Protein AF-A0A225E731-F1 (afdb_monomer)

Structure (mmCIF, N/CA/C/O backbone):
data_AF-A0A225E731-F1
#
_entry.id   AF-A0A225E731-F1
#
loop_
_atom_site.group_PDB
_atom_site.id
_atom_site.type_symbol
_atom_site.label_atom_id
_atom_site.label_alt_id
_atom_site.label_comp_id
_atom_site.label_asym_id
_atom_site.label_entity_id
_atom_site.label_seq_id
_atom_site.pdbx_PDB_ins_code
_atom_site.Cartn_x
_atom_site.Cartn_y
_atom_site.Cartn_z
_atom_site.occupancy
_atom_site.B_iso_or_equiv
_atom_site.auth_seq_id
_atom_site.auth_comp_id
_atom_site.auth_asym_id
_atom_site.auth_atom_id
_atom_site.pdbx_PDB_model_num
ATOM 1 N N . MET A 1 1 ? -25.292 20.529 8.341 1.00 69.88 1 MET A N 1
ATOM 2 C CA . MET A 1 1 ? -26.573 19.788 8.388 1.00 69.88 1 MET A CA 1
ATOM 3 C C . MET A 1 1 ? -26.471 18.612 7.417 1.00 69.88 1 MET A C 1
ATOM 5 O O . MET A 1 1 ? -26.175 18.859 6.255 1.00 69.88 1 MET A O 1
ATOM 9 N N . LEU A 1 2 ? -26.601 17.359 7.874 1.00 75.56 2 LEU A N 1
ATOM 10 C CA . LEU A 1 2 ? -26.458 16.168 7.017 1.00 75.56 2 LEU A CA 1
ATOM 11 C C . LEU A 1 2 ? -27.804 15.850 6.342 1.00 75.56 2 LEU A C 1
ATOM 13 O O . LEU A 1 2 ? -28.807 15.723 7.039 1.00 75.56 2 LEU A O 1
ATOM 17 N N . LYS A 1 3 ? -27.837 15.724 5.010 1.00 83.19 3 LYS A N 1
ATOM 18 C CA . LYS A 1 3 ? -29.040 15.341 4.248 1.00 83.19 3 LYS A CA 1
ATOM 19 C C . LYS A 1 3 ? -28.835 13.949 3.648 1.00 83.19 3 LYS A C 1
ATOM 21 O O . LYS A 1 3 ? -27.810 13.703 3.024 1.00 83.19 3 LYS A O 1
ATOM 26 N N . THR A 1 4 ? -29.788 13.042 3.848 1.00 82.12 4 THR A N 1
ATOM 27 C CA . THR A 1 4 ? -29.749 11.668 3.318 1.00 82.12 4 THR A CA 1
ATOM 28 C C . THR A 1 4 ? -31.124 11.267 2.794 1.00 82.12 4 THR A C 1
ATOM 30 O O . THR A 1 4 ? -32.142 11.714 3.315 1.00 82.12 4 THR A O 1
ATOM 33 N N . ASN A 1 5 ? -31.155 10.427 1.758 1.00 88.88 5 ASN A N 1
ATOM 34 C CA . ASN A 1 5 ? -32.376 9.846 1.194 1.00 88.88 5 ASN A CA 1
ATOM 35 C C . ASN A 1 5 ? -32.849 8.587 1.953 1.00 88.88 5 ASN A C 1
ATOM 37 O O . ASN A 1 5 ? -33.781 7.915 1.515 1.00 88.88 5 ASN A O 1
ATOM 41 N N . ARG A 1 6 ? -32.201 8.240 3.075 1.00 84.31 6 ARG A N 1
ATOM 42 C CA . ARG A 1 6 ? -32.544 7.096 3.933 1.00 84.31 6 ARG A CA 1
ATOM 43 C C . ARG A 1 6 ? -33.330 7.553 5.157 1.00 84.31 6 ARG A C 1
ATOM 45 O O . ARG A 1 6 ? -32.986 8.552 5.779 1.00 84.31 6 ARG A O 1
ATOM 52 N N . SER A 1 7 ? -34.364 6.797 5.522 1.00 83.00 7 SER A N 1
ATOM 53 C CA . SER A 1 7 ? -35.157 7.082 6.720 1.00 83.00 7 SER A CA 1
ATOM 54 C C . SER A 1 7 ? -34.382 6.761 8.002 1.00 83.00 7 SER A C 1
ATOM 56 O O . SER A 1 7 ? -33.510 5.890 8.019 1.00 83.00 7 SER A O 1
ATOM 58 N N . THR A 1 8 ? -34.747 7.410 9.109 1.00 78.88 8 THR A N 1
ATOM 59 C CA . THR A 1 8 ? -34.103 7.243 10.427 1.00 78.88 8 THR A CA 1
ATOM 60 C C . THR A 1 8 ? -34.142 5.800 10.949 1.00 78.88 8 THR A C 1
ATOM 62 O O . THR A 1 8 ? -33.261 5.397 11.702 1.00 78.88 8 THR A O 1
ATOM 65 N N . ARG A 1 9 ? -35.128 4.991 10.522 1.00 79.12 9 ARG A N 1
ATOM 66 C CA . ARG A 1 9 ? -35.190 3.547 10.825 1.00 79.12 9 ARG A CA 1
ATOM 67 C C . ARG A 1 9 ? -34.156 2.724 10.050 1.00 79.12 9 ARG A C 1
ATOM 69 O O . ARG A 1 9 ? -33.681 1.727 10.574 1.00 79.12 9 ARG A O 1
ATOM 76 N N . GLN A 1 10 ? -33.830 3.112 8.816 1.00 82.75 10 GLN A N 1
ATOM 77 C CA . GLN A 1 10 ? -32.848 2.406 7.982 1.00 82.75 10 GLN A CA 1
ATOM 78 C C . GLN A 1 10 ? -31.413 2.815 8.316 1.00 82.75 10 GLN A C 1
ATOM 80 O O . GLN A 1 10 ? -30.500 1.998 8.226 1.00 82.75 10 GLN A O 1
ATOM 85 N N . LEU A 1 11 ? -31.209 4.081 8.686 1.00 82.12 11 LEU A N 1
ATOM 86 C CA . LEU A 1 11 ? -29.902 4.610 9.045 1.00 82.12 11 LEU A CA 1
ATOM 87 C C . LEU A 1 11 ? -30.034 5.493 10.293 1.00 82.12 11 LEU A C 1
ATOM 89 O O . LEU A 1 11 ? -30.289 6.695 10.174 1.00 82.12 11 LEU A O 1
ATOM 93 N N . PRO A 1 12 ? -29.866 4.909 11.492 1.00 87.88 12 PRO A N 1
ATOM 94 C CA . PRO A 1 12 ? -29.837 5.671 12.731 1.00 87.88 12 PRO A CA 1
ATOM 95 C C . PRO A 1 12 ? -28.755 6.752 12.680 1.00 87.88 12 PRO A C 1
ATOM 97 O O . PRO A 1 12 ? -27.717 6.575 12.036 1.00 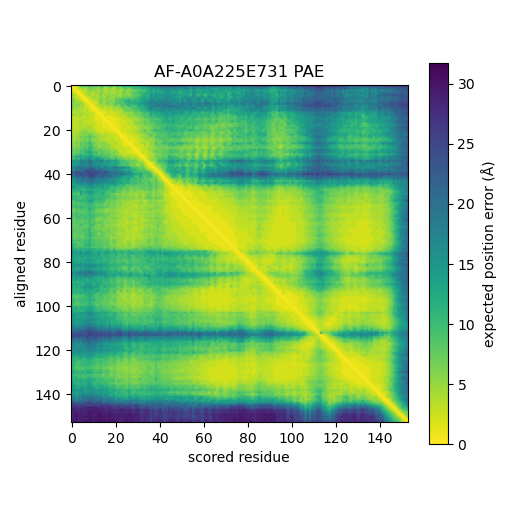87.88 12 PRO A O 1
ATOM 100 N N . LEU A 1 13 ? -28.957 7.852 13.408 1.00 85.56 13 LEU A N 1
ATOM 101 C CA . LEU A 1 13 ? -28.072 9.022 13.360 1.00 85.56 13 LEU A CA 1
ATOM 102 C C . LEU A 1 13 ? -26.589 8.671 13.583 1.00 85.56 13 LEU A C 1
ATOM 104 O O . LEU A 1 13 ? -25.728 9.151 12.849 1.00 85.56 13 LEU A O 1
ATOM 108 N N . GLY A 1 14 ? -26.287 7.788 14.541 1.00 86.38 14 GLY A N 1
ATOM 109 C CA . GLY A 1 14 ? -24.915 7.338 14.800 1.00 86.38 14 GLY A CA 1
ATOM 110 C C . GLY A 1 14 ? -24.275 6.627 13.601 1.00 86.38 14 GLY A C 1
ATOM 111 O O . GLY A 1 14 ? -23.123 6.898 13.264 1.00 86.38 14 GLY A O 1
ATOM 112 N N . ALA A 1 15 ? -25.035 5.784 12.898 1.00 84.19 15 ALA A N 1
ATOM 113 C CA . ALA A 1 15 ? -24.570 5.105 11.690 1.00 84.19 15 ALA A CA 1
ATOM 114 C C . ALA A 1 15 ? -24.403 6.082 10.514 1.00 84.19 15 ALA A C 1
ATOM 116 O O . ALA A 1 15 ? -23.443 5.968 9.750 1.00 84.19 15 ALA A O 1
ATOM 117 N N . ALA A 1 16 ? -25.288 7.077 10.396 1.00 85.94 16 ALA A N 1
ATOM 118 C CA . ALA A 1 16 ? -25.170 8.135 9.396 1.00 85.94 16 ALA A CA 1
ATOM 119 C C . ALA A 1 16 ? -23.901 8.979 9.603 1.00 85.94 16 ALA A C 1
ATOM 121 O O . ALA A 1 16 ? -23.173 9.245 8.647 1.00 85.94 16 ALA A O 1
ATOM 122 N N . LEU A 1 17 ? -23.594 9.346 10.851 1.00 87.19 17 LEU A N 1
ATOM 123 C CA . LEU A 1 17 ? -22.376 10.082 11.199 1.00 87.19 17 LEU A CA 1
ATOM 124 C C . LEU A 1 17 ? -21.110 9.249 10.977 1.00 87.19 17 LEU A C 1
ATOM 126 O O . LEU A 1 17 ? -20.122 9.772 10.463 1.00 87.19 17 LEU A O 1
ATOM 130 N N . ALA A 1 18 ? -21.133 7.959 11.321 1.00 86.06 18 ALA A N 1
ATOM 131 C CA . ALA A 1 18 ? -20.019 7.055 11.047 1.00 86.06 18 ALA A CA 1
ATOM 132 C C . ALA A 1 18 ? -19.746 6.949 9.538 1.00 86.06 18 ALA A C 1
ATOM 134 O O . ALA A 1 18 ? -18.604 7.100 9.110 1.00 86.06 18 ALA A O 1
ATOM 135 N N . LYS A 1 19 ? -20.799 6.792 8.724 1.00 83.44 19 LYS A N 1
ATOM 136 C CA . LYS A 1 19 ? -20.695 6.773 7.258 1.00 83.44 19 LYS A CA 1
ATOM 137 C C . LYS A 1 19 ? -20.183 8.086 6.682 1.00 83.44 19 LYS A C 1
ATOM 139 O O . LYS A 1 19 ? -19.337 8.065 5.796 1.00 83.44 19 LYS A O 1
ATOM 144 N N . TYR A 1 20 ? -20.639 9.218 7.207 1.00 84.75 20 TYR A N 1
ATOM 145 C CA . TYR A 1 20 ? -20.116 10.523 6.811 1.00 84.75 20 TYR A CA 1
ATOM 146 C C . TYR A 1 20 ? -18.623 10.658 7.130 1.00 84.75 20 TYR A C 1
ATOM 148 O O . TYR A 1 20 ? -17.851 11.129 6.302 1.00 84.75 20 TYR A O 1
ATOM 156 N N . ARG A 1 21 ? -18.182 10.172 8.297 1.00 84.50 21 ARG A N 1
ATOM 157 C CA . ARG A 1 21 ? -16.760 10.173 8.666 1.00 84.50 21 ARG A CA 1
ATOM 158 C C . ARG A 1 21 ? -15.891 9.337 7.730 1.00 84.50 21 ARG A C 1
ATOM 160 O O . ARG A 1 21 ? -14.738 9.701 7.535 1.00 84.50 21 ARG A O 1
ATOM 167 N N . GLU A 1 22 ? -16.412 8.274 7.116 1.00 83.56 22 GLU A N 1
ATOM 168 C CA . GLU A 1 22 ? -15.660 7.483 6.128 1.00 83.56 22 GLU A CA 1
ATOM 169 C C . GLU A 1 22 ? -15.265 8.306 4.881 1.00 83.56 22 GLU A C 1
ATOM 171 O O . GLU A 1 22 ? -14.277 7.967 4.223 1.00 83.56 22 GLU A O 1
ATOM 176 N N . GLN A 1 23 ? -15.960 9.414 4.577 1.00 80.69 23 GLN A N 1
ATOM 177 C CA . GLN A 1 23 ? -15.632 10.311 3.456 1.00 80.69 23 GLN A CA 1
ATOM 178 C C . GLN A 1 23 ? -14.215 10.895 3.566 1.00 80.69 23 GLN A C 1
ATOM 180 O O . GLN A 1 23 ? -13.546 11.085 2.547 1.00 80.69 23 GLN A O 1
ATOM 185 N N . ILE A 1 24 ? -13.705 11.079 4.790 1.00 81.06 24 ILE A N 1
ATOM 186 C CA . ILE A 1 24 ? -12.350 11.594 5.027 1.00 81.06 24 ILE A CA 1
ATOM 187 C 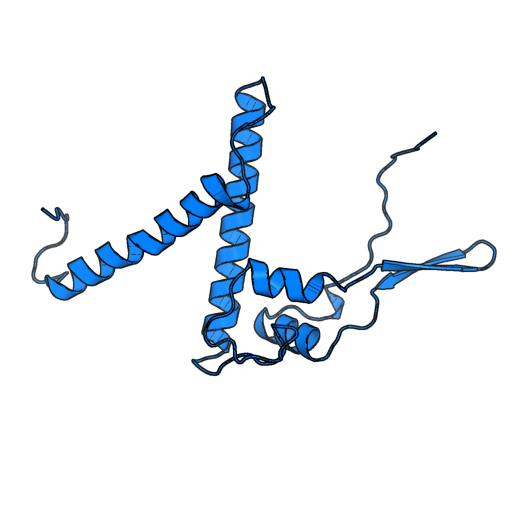C . ILE A 1 24 ? -11.273 10.715 4.377 1.00 81.06 24 ILE A C 1
ATOM 189 O O . ILE A 1 24 ? -10.204 11.194 4.008 1.00 81.06 24 ILE A O 1
ATOM 193 N N . HIS A 1 25 ? -11.538 9.417 4.193 1.00 78.44 25 HIS A N 1
ATOM 194 C CA . HIS A 1 25 ? -10.608 8.523 3.513 1.00 78.44 25 HIS A CA 1
ATOM 195 C C . HIS A 1 25 ? -10.468 8.869 2.030 1.00 78.44 25 HIS A C 1
ATOM 197 O O . HIS A 1 25 ? -9.357 8.814 1.506 1.00 78.44 25 HIS A O 1
ATOM 203 N N . VAL A 1 26 ? -11.558 9.259 1.366 1.00 77.69 26 VAL A N 1
ATOM 204 C CA . VAL A 1 26 ? -11.537 9.701 -0.037 1.00 77.69 26 VAL A CA 1
ATOM 205 C C . VAL A 1 26 ? -10.814 11.040 -0.149 1.00 77.69 26 VAL A C 1
ATOM 207 O O . VAL A 1 26 ? -9.931 11.196 -0.991 1.00 77.69 26 VAL A O 1
ATOM 210 N N . GLU A 1 27 ? -11.114 11.976 0.749 1.00 78.12 27 GLU A N 1
ATOM 211 C CA . GLU A 1 27 ? -10.482 13.299 0.776 1.00 78.12 27 GLU A CA 1
ATOM 212 C C . GLU A 1 27 ? -8.974 13.208 1.006 1.00 78.12 27 GLU A C 1
ATOM 214 O O . GLU A 1 27 ? -8.208 13.817 0.264 1.00 78.12 27 GLU A O 1
ATOM 219 N N . ASN A 1 28 ? -8.527 12.369 1.943 1.00 78.50 28 ASN A N 1
ATOM 220 C CA . ASN A 1 28 ? -7.102 12.133 2.183 1.00 78.50 28 ASN A CA 1
ATOM 221 C C . ASN A 1 28 ? -6.391 11.554 0.947 1.00 78.50 28 ASN A C 1
ATOM 223 O O . ASN A 1 28 ? -5.241 11.895 0.670 1.00 78.50 28 ASN A O 1
ATOM 227 N N . ARG A 1 29 ? -7.060 10.697 0.162 1.00 78.81 29 ARG A N 1
ATOM 228 C CA . ARG A 1 29 ? -6.492 10.162 -1.089 1.00 78.81 29 ARG A CA 1
ATOM 229 C C . ARG A 1 29 ? -6.408 11.210 -2.188 1.00 78.81 29 ARG A C 1
ATOM 231 O O . ARG A 1 29 ? -5.406 11.255 -2.893 1.00 78.81 29 ARG A O 1
ATOM 238 N N . ILE A 1 30 ? -7.413 12.069 -2.312 1.00 73.81 30 ILE A N 1
ATOM 239 C CA . ILE A 1 30 ? -7.373 13.207 -3.240 1.00 73.81 30 ILE A CA 1
ATOM 240 C C . ILE A 1 30 ? -6.326 14.234 -2.775 1.00 73.81 30 ILE A C 1
ATOM 242 O O . ILE A 1 30 ? -5.639 14.838 -3.597 1.00 73.81 30 ILE A O 1
ATOM 246 N N . GLY A 1 31 ? -6.122 14.377 -1.464 1.00 72.75 31 GLY A N 1
ATOM 247 C CA . GLY A 1 31 ? -5.028 15.149 -0.878 1.00 72.75 31 GLY A CA 1
ATOM 248 C C . GLY A 1 31 ? -3.651 14.649 -1.322 1.00 72.75 31 GLY A C 1
ATOM 249 O O . GLY A 1 31 ? -2.793 15.463 -1.656 1.00 72.75 31 GLY A O 1
ATOM 250 N N . ASN A 1 32 ? -3.460 13.327 -1.444 1.00 70.75 32 ASN A N 1
ATOM 251 C CA . ASN A 1 32 ? -2.208 12.759 -1.963 1.00 70.75 32 ASN A CA 1
ATOM 252 C C . ASN A 1 32 ? -1.889 13.213 -3.397 1.00 70.75 32 ASN A C 1
ATOM 254 O O . ASN A 1 32 ? -0.719 13.374 -3.741 1.00 70.75 32 ASN A O 1
ATOM 258 N N . LEU A 1 33 ? -2.921 13.430 -4.218 1.00 66.75 33 LEU A N 1
ATOM 259 C CA . LEU A 1 33 ? -2.783 13.932 -5.585 1.00 66.75 33 LEU A CA 1
ATOM 260 C C . LEU A 1 33 ? -2.298 15.391 -5.600 1.00 66.75 33 LEU A C 1
ATOM 262 O O . LEU A 1 33 ? -1.460 15.755 -6.418 1.00 66.75 33 LEU A O 1
ATOM 266 N N . LYS A 1 34 ? -2.790 16.214 -4.668 1.00 66.06 34 LYS A N 1
ATOM 267 C CA . LYS A 1 34 ? -2.428 17.637 -4.566 1.00 66.06 34 LYS A CA 1
ATOM 268 C C . LYS A 1 34 ? -1.078 17.881 -3.879 1.00 66.06 34 LYS A C 1
ATOM 270 O O . LYS A 1 34 ? -0.417 18.851 -4.222 1.00 66.06 34 LYS A O 1
ATOM 275 N N . GLY A 1 35 ? -0.687 17.042 -2.916 1.00 72.38 35 GLY A N 1
ATOM 276 C CA . GLY A 1 35 ? 0.527 17.231 -2.108 1.00 72.38 35 GLY A CA 1
ATOM 277 C C . GLY A 1 35 ? 1.711 16.349 -2.542 1.00 72.38 35 GLY A C 1
ATOM 278 O O . GLY A 1 35 ? 2.489 16.778 -3.382 1.00 72.38 35 GLY A O 1
ATOM 279 N N . PRO A 1 36 ? 1.874 15.128 -1.992 1.00 65.81 36 PRO A N 1
ATOM 280 C CA . PRO A 1 36 ? 3.015 14.234 -2.239 1.00 65.81 36 PRO A CA 1
ATOM 281 C C . PRO A 1 36 ? 3.311 13.919 -3.707 1.00 65.81 36 PRO A C 1
ATOM 283 O O . PRO A 1 36 ? 4.470 13.772 -4.078 1.00 65.81 36 PRO A O 1
ATOM 286 N N . LEU A 1 37 ? 2.272 13.782 -4.536 1.00 61.50 37 LEU A N 1
ATOM 287 C CA . LEU A 1 37 ? 2.436 13.541 -5.972 1.00 61.50 37 LEU A CA 1
ATOM 288 C C . LEU A 1 37 ? 2.651 14.839 -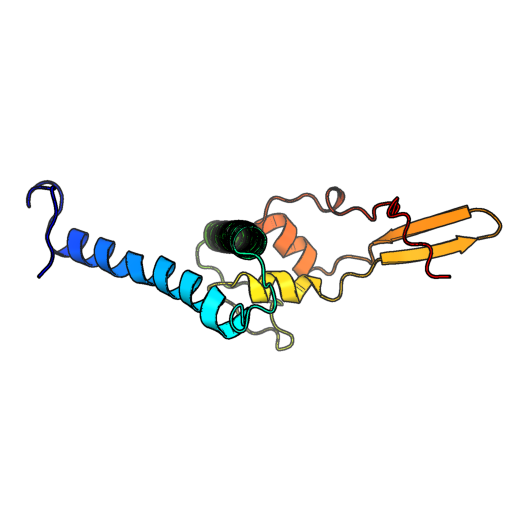6.765 1.00 61.50 37 LEU A C 1
ATOM 290 O O . LEU A 1 37 ? 2.913 14.755 -7.961 1.00 61.50 37 LEU A O 1
ATOM 294 N N . ALA A 1 38 ? 2.529 16.002 -6.106 1.00 62.00 38 ALA A N 1
ATOM 295 C CA . ALA A 1 38 ? 2.776 17.347 -6.628 1.00 62.00 38 ALA A CA 1
ATOM 296 C C . ALA A 1 38 ? 2.257 17.541 -8.057 1.00 62.00 38 ALA A C 1
ATOM 298 O O . ALA A 1 38 ? 2.922 18.100 -8.924 1.00 62.00 38 ALA A O 1
ATOM 299 N N . VAL A 1 39 ? 1.043 17.047 -8.312 1.00 58.00 39 VAL A N 1
ATOM 300 C CA . VAL A 1 39 ? 0.445 17.032 -9.653 1.00 58.00 39 VAL A CA 1
ATOM 301 C C . VAL A 1 39 ? 0.198 18.455 -10.167 1.00 58.00 39 VAL A C 1
ATOM 303 O O . VAL A 1 39 ? 0.028 18.657 -11.365 1.00 58.00 39 VAL A O 1
ATOM 306 N N . ALA A 1 40 ? 0.242 19.446 -9.271 1.00 56.38 40 ALA A N 1
ATOM 307 C CA . ALA A 1 40 ? 0.410 20.852 -9.594 1.00 56.38 40 ALA A CA 1
ATOM 308 C C . ALA A 1 40 ? 1.800 21.337 -9.117 1.00 56.38 40 ALA A C 1
ATOM 310 O O . ALA A 1 40 ? 2.117 21.139 -7.941 1.00 56.38 40 ALA A O 1
ATOM 311 N N . PRO A 1 41 ? 2.602 22.002 -9.972 1.00 57.72 41 PRO A N 1
ATOM 312 C CA . PRO A 1 41 ? 2.256 22.477 -11.312 1.00 57.72 41 PRO A CA 1
ATOM 313 C C . PRO A 1 41 ? 2.350 21.370 -12.374 1.00 57.72 41 PRO A C 1
ATOM 315 O O . PRO A 1 41 ? 3.372 20.706 -12.532 1.00 57.72 41 PRO A O 1
ATOM 318 N N . MET A 1 42 ? 1.265 21.183 -13.128 1.00 63.66 42 MET A N 1
ATOM 319 C CA . MET A 1 42 ? 1.236 20.233 -14.233 1.00 63.66 42 MET A CA 1
ATOM 320 C C . MET A 1 42 ? 1.868 20.892 -15.457 1.00 63.66 42 MET A C 1
ATOM 322 O O . MET A 1 42 ? 1.260 21.763 -16.068 1.00 63.66 42 MET A O 1
ATOM 326 N N . PHE A 1 43 ? 3.071 20.469 -15.840 1.00 66.94 43 PHE A N 1
ATOM 327 C CA . PHE A 1 43 ? 3.784 20.989 -17.020 1.00 66.94 43 PHE A CA 1
ATOM 328 C C . PHE A 1 43 ? 3.205 20.488 -18.363 1.00 66.94 43 PHE A C 1
ATOM 330 O O . PHE A 1 43 ? 3.901 20.435 -19.374 1.00 66.94 43 PHE A O 1
ATOM 337 N N . LEU A 1 44 ? 1.941 20.053 -18.378 1.00 74.56 44 LEU A N 1
ATOM 338 C CA . LEU A 1 44 ? 1.241 19.590 -19.573 1.00 74.56 44 LEU A CA 1
ATOM 339 C C . LEU A 1 44 ? 0.365 20.726 -20.099 1.00 74.56 44 LEU A C 1
ATOM 341 O O . LEU A 1 44 ? -0.545 21.168 -19.413 1.00 74.56 44 LEU A O 1
ATOM 345 N N . GLU A 1 45 ? 0.613 21.161 -21.332 1.00 75.25 45 GLU A N 1
ATOM 346 C CA . GLU A 1 45 ? -0.115 22.284 -21.943 1.00 75.25 45 GLU A CA 1
ATOM 347 C C . GLU A 1 45 ? -1.491 21.882 -22.495 1.00 75.25 45 GLU A C 1
ATOM 349 O O . GLU A 1 45 ? -2.424 22.679 -22.512 1.00 75.25 45 GLU A O 1
ATOM 354 N N . LYS A 1 46 ? -1.626 20.634 -22.965 1.00 85.38 46 LYS A N 1
ATOM 355 C CA . LYS A 1 46 ? -2.841 20.153 -23.638 1.00 85.38 46 LYS A CA 1
ATOM 356 C C . LYS A 1 46 ? -3.859 19.590 -22.634 1.00 85.38 46 LYS A C 1
ATOM 358 O O . LYS A 1 46 ? -3.508 18.629 -21.937 1.00 85.38 46 LYS A O 1
ATOM 363 N N . PRO A 1 47 ? -5.114 20.081 -22.603 1.00 83.44 47 PRO A N 1
ATOM 364 C CA . PRO A 1 47 ? -6.159 19.591 -21.697 1.00 83.44 47 PRO A CA 1
ATOM 365 C C . PRO A 1 47 ? -6.392 18.077 -21.760 1.00 83.44 47 PRO A C 1
ATOM 367 O O . PRO A 1 47 ? -6.623 17.436 -20.735 1.00 83.44 47 PRO A O 1
ATOM 370 N N . GLU A 1 48 ? -6.259 17.467 -22.937 1.00 86.69 48 GLU A N 1
ATOM 371 C CA . GLU A 1 48 ? -6.442 16.024 -23.117 1.00 86.69 48 GLU A CA 1
ATOM 372 C C . GLU A 1 48 ? -5.329 15.231 -22.420 1.00 86.69 48 GLU A C 1
ATOM 374 O O . GLU A 1 48 ? -5.576 14.182 -21.821 1.00 86.69 48 GLU A O 1
ATOM 379 N N . ARG A 1 49 ? -4.093 15.749 -22.449 1.00 84.56 49 ARG A N 1
ATOM 380 C CA . ARG A 1 49 ? -2.948 15.138 -21.756 1.00 84.56 49 ARG A CA 1
ATOM 381 C C . ARG A 1 49 ? -3.081 15.281 -20.244 1.00 84.56 49 ARG A C 1
ATOM 383 O O . ARG A 1 49 ? -2.774 14.330 -19.530 1.00 84.56 49 ARG A O 1
ATOM 390 N N . ILE A 1 50 ? -3.578 16.426 -19.775 1.00 83.38 50 ILE A N 1
ATOM 391 C CA . ILE A 1 50 ? -3.903 16.665 -18.362 1.00 83.38 50 ILE A CA 1
ATOM 392 C C . ILE A 1 50 ? -4.938 15.639 -17.881 1.00 83.38 50 ILE A C 1
ATOM 394 O O . ILE A 1 50 ? -4.707 14.939 -16.894 1.00 83.38 50 ILE A O 1
ATOM 398 N N . ALA A 1 51 ? -6.052 15.493 -18.604 1.00 85.19 51 ALA A N 1
ATOM 399 C CA . ALA A 1 51 ? -7.115 14.550 -18.258 1.00 85.19 51 ALA A CA 1
ATOM 400 C C . ALA A 1 51 ? -6.629 13.090 -18.273 1.00 85.19 51 ALA A C 1
ATOM 402 O O . ALA A 1 51 ? -6.931 12.320 -17.354 1.00 85.19 51 ALA A O 1
ATOM 403 N N . GLY A 1 52 ? -5.830 12.716 -19.277 1.00 88.19 52 GLY A N 1
ATOM 404 C CA . GLY A 1 52 ? -5.215 11.391 -19.355 1.00 88.19 52 GLY A CA 1
ATOM 405 C C . GLY A 1 52 ? -4.284 11.111 -18.174 1.00 88.19 52 GLY A C 1
ATOM 406 O O . GLY A 1 52 ? -4.395 10.066 -17.531 1.00 88.19 52 GLY A O 1
ATOM 407 N N . PHE A 1 53 ? -3.416 12.063 -17.829 1.00 85.69 53 PHE A N 1
ATOM 408 C CA . PHE A 1 53 ? -2.498 11.925 -16.700 1.00 85.69 53 PHE A CA 1
ATOM 409 C C . PHE A 1 53 ? -3.239 11.799 -15.363 1.00 85.69 53 PHE A C 1
ATOM 411 O O . PHE A 1 53 ? -2.961 10.883 -14.587 1.00 85.69 53 PHE A O 1
ATOM 418 N N . LEU A 1 54 ? -4.244 12.645 -15.123 1.00 84.62 54 LEU A N 1
ATOM 419 C CA . LEU A 1 54 ? -5.095 12.557 -13.933 1.00 84.62 54 LEU A CA 1
ATOM 420 C C . LEU A 1 54 ? -5.811 11.207 -13.835 1.00 84.62 54 LEU A C 1
ATOM 422 O O . LEU A 1 54 ? -5.878 10.632 -12.750 1.00 84.62 54 LEU A O 1
ATOM 426 N N . SER A 1 55 ? -6.293 10.670 -14.955 1.00 87.88 55 SER A N 1
ATOM 427 C CA . SER A 1 55 ? -6.954 9.359 -14.990 1.00 87.88 55 SER A CA 1
ATOM 428 C C . SER A 1 55 ? -6.009 8.233 -14.557 1.00 87.88 55 SER A C 1
ATOM 430 O O . SER A 1 55 ? -6.365 7.411 -13.711 1.00 87.88 55 SER A O 1
ATOM 432 N N . VAL A 1 56 ? -4.770 8.236 -15.060 1.00 89.44 56 VAL A N 1
ATOM 433 C CA . VAL A 1 56 ? -3.738 7.266 -14.658 1.00 89.44 56 VAL A CA 1
ATOM 434 C C . VAL A 1 56 ? -3.398 7.402 -13.172 1.00 89.44 56 VAL A C 1
ATOM 436 O O . VAL A 1 56 ? -3.290 6.395 -12.470 1.00 89.44 56 VAL A O 1
ATOM 439 N N . LEU A 1 57 ? -3.279 8.629 -12.663 1.00 85.94 57 LEU A N 1
ATOM 440 C CA . LEU A 1 57 ? -3.012 8.881 -11.244 1.00 85.94 57 LEU A CA 1
ATOM 441 C C . LEU A 1 57 ? -4.149 8.388 -10.342 1.00 85.94 57 LEU A C 1
ATOM 443 O O . LEU A 1 57 ? -3.889 7.803 -9.289 1.00 85.94 57 LEU A O 1
ATOM 447 N N . LEU A 1 58 ? -5.404 8.574 -10.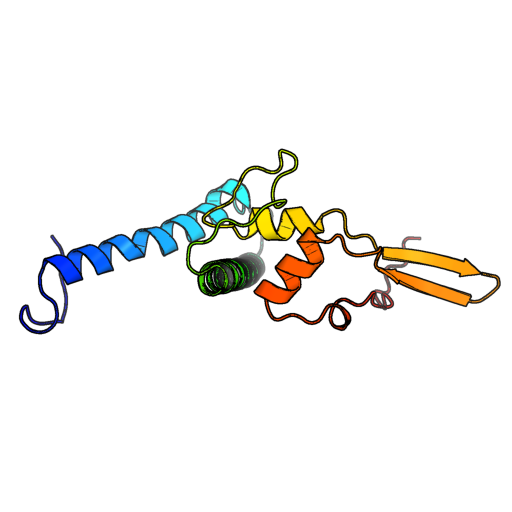756 1.00 87.69 58 LEU A N 1
ATOM 448 C CA . LEU A 1 58 ? -6.564 8.052 -10.034 1.00 87.69 58 LEU A CA 1
ATOM 449 C C . LEU A 1 58 ? -6.540 6.522 -9.974 1.00 87.69 58 LEU A C 1
ATOM 451 O O . LEU A 1 58 ? -6.767 5.950 -8.905 1.00 87.69 58 LEU A O 1
ATOM 455 N N . TRP A 1 59 ? -6.206 5.850 -11.077 1.00 91.50 59 TRP A N 1
ATOM 456 C CA . TRP A 1 59 ? -6.029 4.397 -11.080 1.00 91.50 59 TRP A CA 1
ATOM 457 C C . TRP A 1 59 ? -4.868 3.953 -10.189 1.00 91.50 59 TRP A C 1
ATOM 459 O O . TRP A 1 59 ? -5.025 3.007 -9.418 1.00 91.50 59 TRP A O 1
ATOM 469 N N . ALA A 1 60 ? -3.738 4.661 -10.204 1.00 89.31 60 ALA A N 1
ATOM 470 C CA . ALA A 1 60 ? -2.617 4.368 -9.313 1.00 89.31 60 ALA A CA 1
ATOM 471 C C . ALA A 1 60 ? -3.012 4.496 -7.827 1.00 89.31 60 ALA A C 1
ATOM 473 O O . ALA A 1 60 ? -2.722 3.607 -7.024 1.00 89.31 60 ALA A O 1
ATOM 474 N N . LEU A 1 61 ? -3.739 5.556 -7.455 1.00 87.69 61 LEU A N 1
ATOM 475 C CA . LEU A 1 61 ? -4.277 5.755 -6.100 1.00 87.69 61 LEU A CA 1
ATOM 476 C C . LEU A 1 61 ? -5.292 4.679 -5.703 1.00 87.69 61 LEU A C 1
ATOM 478 O O . LEU A 1 61 ? -5.323 4.249 -4.542 1.00 87.69 61 LEU A O 1
ATOM 482 N N . MET A 1 62 ? -6.099 4.218 -6.656 1.00 90.12 62 MET A N 1
ATOM 483 C CA . MET A 1 62 ? -7.042 3.122 -6.457 1.00 90.12 62 MET A CA 1
ATOM 484 C C . MET A 1 62 ? -6.304 1.809 -6.181 1.00 90.12 62 MET A C 1
ATOM 486 O O . MET A 1 62 ? -6.593 1.153 -5.180 1.00 90.12 62 MET A O 1
ATOM 490 N N . VAL A 1 63 ? -5.299 1.469 -6.992 1.00 91.19 63 VAL A N 1
ATOM 491 C CA . VAL A 1 63 ? -4.453 0.282 -6.788 1.00 91.19 63 VAL A CA 1
ATOM 492 C C . VAL A 1 63 ? -3.750 0.342 -5.432 1.00 91.19 63 VAL A C 1
ATOM 494 O O . VAL A 1 63 ? -3.847 -0.609 -4.656 1.00 91.19 63 VAL A O 1
ATOM 497 N N . MET A 1 64 ? -3.135 1.476 -5.078 1.00 89.75 64 MET A N 1
ATOM 498 C CA . MET A 1 64 ? -2.520 1.660 -3.757 1.00 89.75 64 MET A CA 1
ATOM 499 C C . MET A 1 64 ? -3.525 1.463 -2.614 1.00 89.75 64 MET A C 1
ATOM 501 O O . MET A 1 64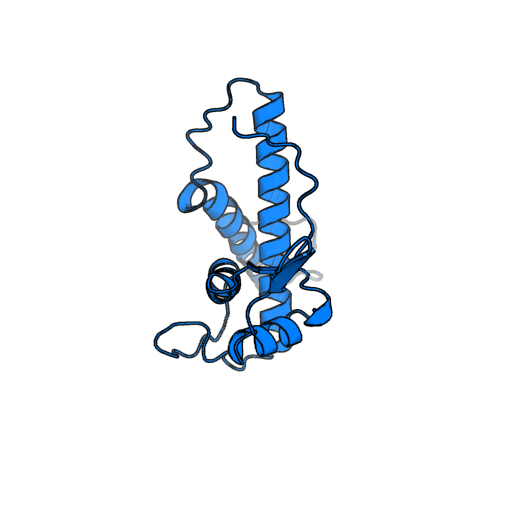 ? -3.216 0.816 -1.612 1.00 89.75 64 MET A O 1
ATOM 505 N N . SER A 1 65 ? -4.753 1.965 -2.764 1.00 88.94 65 SER A N 1
ATOM 506 C CA . SER A 1 65 ? -5.806 1.799 -1.754 1.00 88.94 65 SER A CA 1
ATOM 507 C C . SER A 1 65 ? -6.255 0.342 -1.610 1.00 88.94 65 SER A C 1
ATOM 509 O O . SER A 1 65 ? -6.498 -0.116 -0.491 1.00 88.94 65 SER A O 1
ATOM 511 N N . LEU A 1 66 ? -6.324 -0.406 -2.714 1.00 91.44 66 LEU A N 1
ATOM 512 C CA . LEU A 1 66 ? -6.620 -1.839 -2.699 1.00 91.44 66 LEU A CA 1
ATOM 513 C C . LEU A 1 66 ? -5.492 -2.647 -2.051 1.00 91.44 66 LEU A C 1
ATOM 515 O O . LEU A 1 66 ? -5.776 -3.549 -1.259 1.00 91.44 66 LEU A O 1
ATOM 519 N N . MET A 1 67 ? -4.231 -2.303 -2.321 1.00 91.69 67 MET A N 1
ATOM 520 C CA . MET A 1 67 ? -3.073 -2.922 -1.668 1.00 91.69 67 MET A CA 1
ATOM 521 C C . MET A 1 67 ? -3.117 -2.712 -0.150 1.00 91.69 67 MET A C 1
ATOM 523 O O . MET A 1 67 ? -3.058 -3.685 0.603 1.00 91.69 67 MET A O 1
ATOM 527 N N . GLU A 1 68 ? -3.303 -1.467 0.306 1.00 91.44 68 GLU A N 1
ATOM 528 C CA . GLU A 1 68 ? -3.442 -1.145 1.734 1.00 91.44 68 GLU A CA 1
ATOM 529 C C . GLU A 1 68 ? -4.570 -1.936 2.391 1.00 91.44 68 GLU A C 1
ATOM 531 O O . GLU A 1 68 ? -4.375 -2.563 3.435 1.00 91.44 68 GLU A O 1
ATOM 536 N N . ARG A 1 69 ? -5.756 -1.920 1.773 1.00 91.31 69 ARG A N 1
ATOM 537 C CA . ARG A 1 69 ? -6.929 -2.634 2.279 1.00 91.31 69 ARG A CA 1
ATOM 538 C C . ARG A 1 69 ? -6.653 -4.131 2.393 1.00 91.31 69 ARG A C 1
ATOM 540 O O . ARG A 1 69 ? -6.952 -4.711 3.432 1.00 91.31 69 ARG A O 1
ATOM 547 N N . THR A 1 70 ? -6.072 -4.739 1.362 1.00 92.75 70 THR A N 1
ATOM 548 C CA . THR A 1 70 ? -5.785 -6.182 1.327 1.00 92.75 70 THR A CA 1
ATOM 549 C C . THR A 1 70 ? -4.815 -6.576 2.437 1.00 92.75 70 THR A C 1
ATOM 551 O O . THR A 1 70 ? -5.085 -7.512 3.192 1.00 92.75 70 THR A O 1
ATOM 554 N N . VAL A 1 71 ? -3.723 -5.824 2.597 1.00 91.94 71 VAL A N 1
ATOM 555 C CA . VAL A 1 71 ? -2.733 -6.072 3.654 1.00 91.94 71 VAL A CA 1
ATOM 556 C C . VAL A 1 71 ? -3.366 -5.921 5.038 1.00 91.94 71 VAL A C 1
ATOM 558 O O . VAL A 1 71 ? -3.255 -6.828 5.862 1.00 91.94 71 VAL A O 1
ATOM 561 N N . ARG A 1 72 ? -4.094 -4.827 5.291 1.00 91.56 72 ARG A N 1
ATOM 562 C CA . ARG A 1 72 ? -4.742 -4.574 6.592 1.00 91.56 72 ARG A CA 1
ATOM 563 C C . ARG A 1 72 ? -5.792 -5.628 6.940 1.00 91.56 72 ARG A C 1
ATOM 565 O O . ARG A 1 72 ? -5.844 -6.075 8.083 1.00 91.56 72 ARG A O 1
ATOM 572 N N . GLN A 1 73 ? -6.590 -6.064 5.964 1.00 91.19 73 GLN A N 1
ATOM 573 C CA . GLN A 1 73 ? -7.581 -7.125 6.161 1.00 91.19 73 GLN A CA 1
ATOM 574 C C . GLN A 1 73 ? -6.921 -8.449 6.560 1.00 91.19 73 GLN A C 1
ATOM 576 O O . GLN A 1 73 ? -7.379 -9.104 7.497 1.00 91.19 73 GLN A O 1
ATOM 581 N N . LYS A 1 74 ? -5.820 -8.833 5.901 1.00 91.62 74 LYS A N 1
ATOM 582 C CA . LYS A 1 74 ? -5.120 -10.085 6.228 1.00 91.62 74 LYS A CA 1
ATOM 583 C C . LYS A 1 74 ? -4.331 -10.027 7.534 1.00 91.62 74 LYS A C 1
ATOM 585 O O . LYS A 1 74 ? -4.163 -11.065 8.170 1.00 91.62 74 LYS A O 1
ATOM 590 N N . LEU A 1 75 ? -3.896 -8.844 7.962 1.00 89.12 75 LEU A N 1
ATOM 591 C CA . LEU A 1 75 ? -3.222 -8.660 9.248 1.00 89.12 75 LEU A CA 1
ATOM 592 C C . LEU A 1 75 ? -4.151 -8.880 10.453 1.00 89.12 75 LEU A C 1
ATOM 594 O O . LEU A 1 75 ? -3.658 -9.202 11.531 1.00 89.12 75 LEU A O 1
ATOM 598 N N . LYS A 1 76 ? -5.480 -8.755 10.294 1.00 87.56 76 LYS A N 1
ATOM 599 C CA . LYS A 1 76 ? -6.476 -8.964 11.369 1.00 87.56 76 LYS A CA 1
ATOM 600 C C . LYS A 1 76 ? -6.127 -8.219 12.676 1.00 87.56 76 LYS A C 1
ATOM 602 O O . LYS A 1 76 ? -6.303 -8.754 13.765 1.00 87.56 76 LYS A O 1
ATOM 607 N N . GLY A 1 77 ? -5.578 -7.007 12.565 1.00 79.94 77 GLY A N 1
ATOM 608 C CA . GLY A 1 77 ? -5.165 -6.185 13.710 1.00 79.94 77 GLY A CA 1
ATOM 609 C C . GLY A 1 77 ? -3.785 -6.508 14.300 1.00 79.94 77 GLY A C 1
ATOM 610 O O . GLY A 1 77 ? -3.344 -5.805 15.205 1.00 79.94 77 GLY A O 1
ATOM 611 N N . LYS A 1 78 ? -3.068 -7.518 13.790 1.00 87.00 78 LYS A N 1
ATOM 612 C CA . LYS A 1 78 ? -1.668 -7.766 14.164 1.00 87.00 78 LYS A CA 1
ATOM 613 C C . LYS A 1 78 ? -0.746 -6.771 13.453 1.00 87.00 78 LYS A C 1
ATOM 615 O O . LYS A 1 78 ? -0.927 -6.542 12.256 1.00 87.00 78 LYS A O 1
ATOM 620 N N . PRO A 1 79 ? 0.260 -6.202 14.134 1.00 87.25 79 PRO A N 1
ATOM 621 C CA . PRO A 1 79 ? 1.194 -5.303 13.481 1.00 87.25 79 PRO A CA 1
ATOM 622 C C . PRO A 1 79 ? 2.137 -6.067 12.548 1.00 87.25 79 PRO A C 1
ATOM 624 O O . PRO A 1 79 ? 2.590 -7.171 12.856 1.00 87.25 79 PRO A O 1
ATOM 627 N N . LEU A 1 80 ? 2.469 -5.451 11.417 1.00 86.75 80 LEU A N 1
ATOM 628 C CA . LEU A 1 80 ? 3.525 -5.924 10.533 1.00 86.75 80 LEU A CA 1
ATOM 629 C C . LEU A 1 80 ? 4.881 -5.421 11.042 1.00 86.75 80 LEU A C 1
ATOM 631 O O . LEU A 1 80 ? 5.058 -4.224 11.267 1.00 86.75 80 LEU A O 1
ATOM 635 N N . LEU A 1 81 ? 5.840 -6.332 11.199 1.00 86.38 81 LEU A N 1
ATOM 636 C CA . LEU A 1 81 ? 7.224 -6.017 11.562 1.00 86.38 81 LEU A CA 1
ATOM 637 C C . LEU A 1 81 ? 8.112 -5.966 10.315 1.00 86.38 81 LEU A C 1
ATOM 639 O O . LEU A 1 81 ? 7.853 -6.660 9.334 1.00 86.38 81 LEU A O 1
ATOM 643 N N . GLY A 1 82 ? 9.173 -5.159 10.374 1.00 82.25 82 GLY A N 1
ATOM 644 C CA . GLY A 1 82 ? 10.186 -5.078 9.315 1.00 82.25 82 GLY A CA 1
ATOM 645 C C . GLY A 1 82 ? 9.801 -4.225 8.105 1.00 82.25 82 GLY A C 1
ATOM 646 O O . GLY A 1 82 ? 10.529 -4.238 7.119 1.00 82.25 82 GLY A O 1
ATOM 647 N N . LEU A 1 83 ? 8.682 -3.490 8.176 1.00 84.19 83 LEU A N 1
ATOM 648 C CA . LEU A 1 83 ? 8.283 -2.523 7.147 1.00 84.19 83 LEU A CA 1
ATOM 649 C C . LEU A 1 83 ? 9.173 -1.272 7.165 1.00 84.19 83 LEU A C 1
ATOM 651 O O . LEU A 1 83 ? 9.467 -0.711 6.117 1.00 84.19 83 LEU A O 1
ATOM 655 N N . TYR A 1 84 ? 9.595 -0.857 8.360 1.00 82.50 84 TYR A N 1
ATOM 656 C CA . TYR A 1 84 ? 10.480 0.284 8.565 1.00 82.50 84 TYR A CA 1
ATOM 657 C C . TYR A 1 84 ? 11.898 -0.182 8.932 1.00 82.50 84 TYR A C 1
ATOM 659 O O . TYR A 1 84 ? 12.024 -1.221 9.596 1.00 82.50 84 TYR A O 1
ATOM 667 N N . PRO A 1 85 ? 12.954 0.566 8.553 1.00 73.50 85 PRO A N 1
ATOM 668 C CA . PRO A 1 85 ? 14.344 0.238 8.891 1.00 73.50 85 PRO A CA 1
ATOM 669 C C . PRO A 1 85 ? 14.573 0.001 10.390 1.00 73.50 85 PRO A C 1
ATOM 671 O O . PRO A 1 85 ? 15.266 -0.936 10.779 1.00 73.50 85 PRO A O 1
ATOM 674 N N . GLU A 1 86 ? 13.912 0.784 11.241 1.00 81.56 86 GLU A N 1
ATOM 675 C CA . GLU A 1 86 ? 13.960 0.691 12.703 1.00 81.56 86 GLU A CA 1
ATOM 676 C C . GLU A 1 86 ? 13.172 -0.499 13.289 1.00 81.56 86 GLU A C 1
ATOM 678 O O . GLU A 1 86 ? 13.016 -0.607 14.504 1.00 81.56 86 GLU A O 1
ATOM 683 N N . LYS A 1 87 ? 12.629 -1.391 12.447 1.00 79.44 87 LYS A N 1
ATO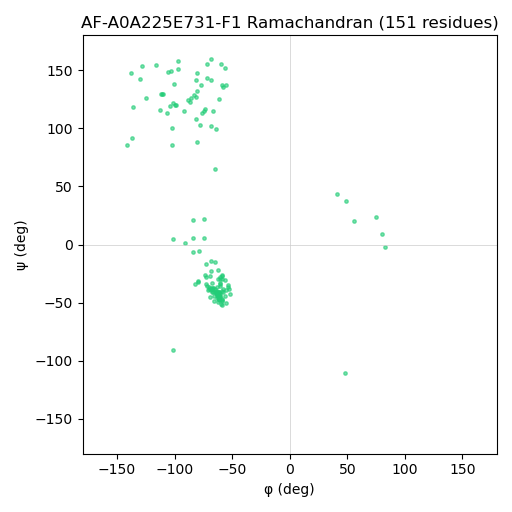M 684 C CA . LYS A 1 87 ? 11.800 -2.556 12.827 1.00 79.44 87 LYS A CA 1
ATOM 685 C C . LYS A 1 87 ? 10.570 -2.211 13.679 1.00 79.44 87 LYS A C 1
ATOM 687 O O . LYS A 1 87 ? 9.988 -3.094 14.312 1.00 79.44 87 LYS A O 1
ATOM 692 N N . ARG A 1 88 ? 10.123 -0.952 13.646 1.00 85.12 88 ARG A N 1
ATOM 693 C CA . ARG A 1 88 ? 8.925 -0.491 14.351 1.00 85.12 88 ARG A CA 1
ATOM 694 C C . ARG A 1 88 ? 7.689 -1.297 13.912 1.00 85.12 88 ARG A C 1
ATOM 696 O O . ARG A 1 88 ? 7.482 -1.474 12.706 1.00 85.12 88 ARG A O 1
ATOM 703 N N . PRO A 1 89 ? 6.832 -1.741 14.853 1.00 85.94 89 PRO A N 1
ATOM 704 C CA . PRO A 1 89 ? 5.560 -2.369 14.517 1.00 85.94 89 PRO A CA 1
ATOM 705 C C . PRO A 1 89 ? 4.653 -1.407 13.744 1.00 85.94 89 PRO A C 1
ATOM 707 O O . PRO A 1 89 ? 4.360 -0.306 14.211 1.00 85.94 89 PRO A O 1
ATOM 710 N N . SER A 1 90 ? 4.184 -1.834 12.571 1.00 86.56 90 SER A N 1
ATOM 711 C CA . SER A 1 90 ? 3.216 -1.097 11.756 1.00 86.56 90 SER A CA 1
ATOM 712 C C . SER A 1 90 ? 1.819 -1.710 11.918 1.00 86.56 90 SER A C 1
ATOM 714 O O . SER A 1 90 ? 1.539 -2.745 11.309 1.00 86.56 90 SER A O 1
ATOM 716 N N . PRO A 1 91 ? 0.923 -1.122 12.737 1.00 83.25 91 PRO A N 1
ATOM 717 C CA . PRO A 1 91 ? -0.432 -1.647 12.931 1.00 83.25 91 PRO A CA 1
ATOM 718 C C . PRO A 1 91 ? -1.313 -1.487 11.683 1.00 83.25 91 PRO A C 1
ATOM 720 O O . PRO A 1 91 ? -2.231 -2.274 11.464 1.00 83.25 91 PRO A O 1
ATOM 723 N N . ALA A 1 92 ? -1.030 -0.483 10.848 1.00 84.69 92 ALA A N 1
ATOM 724 C CA . ALA A 1 92 ? -1.771 -0.205 9.624 1.00 84.69 92 ALA A CA 1
ATOM 725 C C . ALA A 1 92 ? -0.816 0.246 8.502 1.00 84.69 92 ALA A C 1
ATOM 727 O O . ALA A 1 92 ? -0.646 1.449 8.292 1.00 84.69 92 ALA A O 1
ATOM 728 N N . PRO A 1 93 ? -0.211 -0.697 7.752 1.00 87.50 93 PRO A N 1
ATOM 729 C CA . PRO A 1 93 ? 0.682 -0.367 6.645 1.00 87.50 93 PRO A CA 1
ATOM 730 C C . PRO A 1 93 ? 0.009 0.550 5.616 1.00 87.50 93 PRO A C 1
ATOM 732 O O . PRO A 1 93 ? -1.169 0.367 5.277 1.00 87.50 93 PRO A O 1
ATOM 735 N N . THR A 1 94 ? 0.740 1.557 5.137 1.00 87.62 94 THR A N 1
ATOM 736 C CA . THR A 1 94 ? 0.313 2.462 4.058 1.00 87.62 94 THR A CA 1
ATOM 737 C C . THR A 1 94 ? 0.883 1.997 2.718 1.00 87.62 94 THR A C 1
ATOM 739 O O . THR A 1 94 ? 1.880 1.282 2.676 1.00 87.62 94 THR A O 1
ATOM 742 N N . GLY A 1 95 ? 0.255 2.395 1.614 1.00 86.62 95 GLY A N 1
ATOM 743 C CA . GLY A 1 95 ? 0.643 2.031 0.255 1.00 86.62 95 GLY A CA 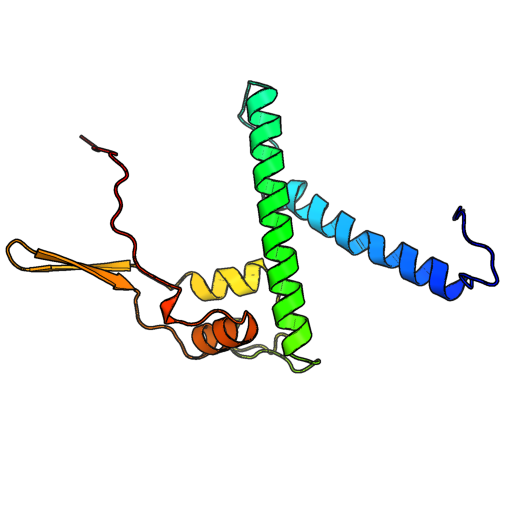1
ATOM 744 C C . GLY A 1 95 ? 2.071 2.474 -0.048 1.00 86.62 95 GLY A C 1
ATOM 745 O O . GLY A 1 95 ? 2.865 1.629 -0.452 1.00 86.62 95 GLY A O 1
ATOM 746 N N . PRO A 1 96 ? 2.444 3.735 0.250 1.00 87.00 96 PRO A N 1
ATOM 747 C CA . PRO A 1 96 ? 3.825 4.187 0.137 1.00 87.00 96 PRO A CA 1
ATOM 748 C C . PRO A 1 96 ? 4.807 3.342 0.953 1.00 87.00 96 PRO A C 1
ATOM 750 O O . PRO A 1 96 ? 5.827 2.942 0.416 1.00 87.00 96 PRO A O 1
ATOM 753 N N . ALA A 1 97 ? 4.494 2.989 2.207 1.00 88.56 97 ALA A N 1
ATOM 754 C CA . ALA A 1 97 ? 5.388 2.162 3.024 1.00 88.56 97 ALA A CA 1
ATOM 755 C C . ALA A 1 97 ? 5.535 0.731 2.477 1.00 88.56 97 ALA A C 1
ATOM 757 O O . ALA A 1 97 ? 6.623 0.160 2.507 1.00 88.56 97 ALA A O 1
ATOM 758 N N . ILE A 1 98 ? 4.450 0.153 1.947 1.00 90.38 98 ILE A N 1
ATOM 759 C CA . ILE A 1 98 ? 4.490 -1.146 1.265 1.00 90.38 98 ILE A CA 1
ATOM 760 C C . ILE A 1 98 ? 5.401 -1.063 0.037 1.00 90.38 98 ILE A C 1
ATOM 762 O O . ILE A 1 98 ? 6.251 -1.930 -0.128 1.00 90.38 98 ILE A O 1
ATOM 766 N N . LEU A 1 99 ? 5.247 -0.034 -0.801 1.00 89.62 99 LEU A N 1
ATOM 767 C CA . LEU A 1 99 ? 6.071 0.159 -1.999 1.00 89.62 99 LEU A CA 1
ATOM 768 C C . LEU A 1 99 ? 7.541 0.425 -1.653 1.00 89.62 99 LEU A C 1
ATOM 770 O O . LEU A 1 99 ? 8.425 -0.153 -2.278 1.00 89.62 99 LEU A O 1
ATOM 774 N N . GLU A 1 100 ? 7.801 1.222 -0.618 1.00 88.56 100 GLU A N 1
ATOM 775 C CA . GLU A 1 100 ? 9.151 1.538 -0.141 1.00 88.56 100 GLU A CA 1
ATOM 776 C C . GLU A 1 100 ? 9.907 0.279 0.304 1.00 88.56 100 GLU A C 1
ATOM 778 O O . GLU A 1 100 ? 11.103 0.143 0.054 1.00 88.56 100 GLU A O 1
ATOM 783 N N . CYS A 1 101 ? 9.206 -0.706 0.876 1.00 89.19 101 CYS A N 1
ATOM 784 C CA . CYS A 1 101 ? 9.800 -1.998 1.227 1.00 89.19 101 CYS A CA 1
ATOM 785 C C . CYS A 1 101 ? 10.371 -2.744 0.005 1.00 89.19 101 CYS A C 1
ATOM 787 O O . CYS A 1 101 ? 11.334 -3.500 0.135 1.00 89.19 101 CYS A O 1
ATOM 789 N N . PHE A 1 102 ? 9.821 -2.515 -1.191 1.00 88.88 102 PHE A N 1
ATOM 790 C CA . PHE A 1 102 ? 10.323 -3.081 -2.447 1.00 88.88 102 PHE A CA 1
ATOM 791 C C . PHE A 1 102 ? 11.344 -2.184 -3.156 1.00 88.88 102 PHE A C 1
ATOM 793 O O . PHE A 1 102 ? 11.849 -2.575 -4.204 1.00 88.88 102 PHE A O 1
ATOM 800 N N . ARG A 1 103 ? 11.714 -1.021 -2.601 1.00 87.31 103 ARG A N 1
ATOM 801 C CA . ARG A 1 103 ? 12.692 -0.110 -3.223 1.00 87.31 103 ARG A CA 1
ATOM 802 C C . ARG A 1 103 ? 14.067 -0.753 -3.422 1.00 87.31 103 ARG A C 1
ATOM 804 O O . ARG A 1 103 ? 14.780 -0.396 -4.351 1.00 87.31 103 ARG A O 1
ATOM 811 N N . SER A 1 104 ? 14.446 -1.694 -2.559 1.00 85.50 104 SER A N 1
ATOM 812 C CA . SER A 1 104 ? 15.706 -2.441 -2.667 1.00 85.50 104 SER A CA 1
ATOM 813 C C . SER A 1 104 ? 15.676 -3.573 -3.699 1.00 85.50 104 SER A C 1
ATOM 815 O O . SER A 1 104 ? 16.705 -4.205 -3.928 1.00 85.50 104 SER A O 1
ATOM 817 N N . LEU A 1 105 ? 14.518 -3.861 -4.304 1.00 87.62 105 LEU A N 1
ATOM 818 C CA . LEU A 1 105 ? 14.388 -4.904 -5.315 1.00 87.62 105 LEU A CA 1
ATOM 819 C C . LEU A 1 105 ? 15.032 -4.435 -6.625 1.00 87.62 105 LEU A C 1
ATOM 821 O O . LEU A 1 105 ? 14.561 -3.494 -7.263 1.00 87.62 105 LEU A O 1
ATOM 825 N N . CYS A 1 106 ? 16.084 -5.129 -7.050 1.00 86.81 106 CYS A N 1
ATOM 826 C CA . CYS A 1 106 ? 16.861 -4.774 -8.234 1.00 86.81 106 CYS A CA 1
ATOM 827 C C . CYS A 1 106 ? 16.758 -5.854 -9.315 1.00 86.81 106 CYS A C 1
ATOM 829 O O . CYS A 1 106 ? 16.556 -7.036 -9.033 1.00 86.81 106 CYS A O 1
ATOM 831 N N . ILE A 1 107 ? 16.948 -5.455 -10.575 1.00 88.44 107 ILE A N 1
ATOM 832 C CA . ILE A 1 107 ? 17.139 -6.396 -11.685 1.00 88.44 107 ILE A CA 1
ATOM 833 C C . ILE A 1 107 ? 18.641 -6.626 -11.852 1.00 88.44 107 ILE A C 1
ATOM 835 O O . ILE A 1 107 ? 19.377 -5.715 -12.226 1.00 88.44 107 ILE A O 1
ATOM 839 N N . VAL A 1 108 ? 19.082 -7.856 -11.610 1.00 86.19 108 VAL A N 1
ATOM 840 C CA . VAL A 1 108 ? 20.455 -8.308 -11.833 1.00 86.19 108 VAL A CA 1
ATOM 841 C C . VAL A 1 108 ? 20.585 -8.775 -13.278 1.00 86.19 108 VAL A C 1
ATOM 843 O O . VAL A 1 108 ? 19.854 -9.656 -13.735 1.00 86.19 108 VAL A O 1
ATOM 846 N N . ILE A 1 109 ? 21.513 -8.170 -14.015 1.00 87.00 109 ILE A N 1
ATOM 847 C CA . ILE A 1 109 ? 21.809 -8.531 -15.400 1.00 87.00 109 ILE A CA 1
ATOM 848 C C . ILE A 1 109 ? 23.145 -9.262 -15.425 1.00 87.00 109 ILE A C 1
ATOM 850 O O . ILE A 1 109 ? 24.183 -8.652 -15.184 1.00 87.00 109 ILE A O 1
ATOM 854 N N . VAL A 1 110 ? 23.119 -10.547 -15.767 1.00 86.19 110 VAL A N 1
ATOM 855 C CA . VAL A 1 110 ? 24.331 -11.354 -15.925 1.00 86.19 110 VAL A CA 1
ATOM 856 C C . VAL A 1 110 ? 24.647 -11.444 -17.413 1.00 86.19 110 VAL A C 1
ATOM 858 O O . VAL A 1 110 ? 23.827 -11.898 -18.215 1.00 86.19 110 VAL A O 1
ATOM 861 N N . LYS A 1 111 ? 25.830 -10.960 -17.797 1.00 87.69 111 LYS A N 1
ATOM 862 C CA . LYS A 1 111 ? 26.348 -11.058 -19.165 1.00 87.69 111 LYS A CA 1
ATOM 863 C C . LYS A 1 111 ? 27.412 -12.147 -19.196 1.00 87.69 111 LYS A C 1
ATOM 865 O O . LYS A 1 111 ? 28.425 -12.025 -18.516 1.00 87.69 111 LYS A O 1
ATOM 870 N N . HIS A 1 112 ? 27.193 -13.187 -19.992 1.00 84.44 112 HIS A N 1
ATOM 871 C CA . HIS A 1 112 ? 28.178 -14.241 -20.205 1.00 84.44 112 HIS A CA 1
ATOM 872 C C . HIS A 1 112 ? 28.258 -14.595 -21.692 1.00 84.44 112 HIS A C 1
ATOM 874 O O . HIS A 1 112 ? 27.269 -15.030 -22.287 1.00 84.44 112 HIS A O 1
ATOM 880 N N . LYS A 1 113 ? 29.439 -14.400 -22.294 1.00 85.75 113 LYS A N 1
ATOM 881 C CA . LYS A 1 113 ? 29.698 -14.547 -23.739 1.00 85.75 113 LYS A CA 1
ATOM 882 C C . LYS A 1 113 ? 28.644 -13.814 -24.593 1.00 85.75 113 LYS A C 1
ATOM 884 O O . LYS A 1 113 ? 28.594 -12.589 -24.573 1.00 85.75 113 LYS A O 1
ATOM 889 N N . HIS A 1 114 ? 27.787 -14.563 -25.294 1.00 77.25 114 HIS A N 1
ATOM 890 C CA . HIS A 1 114 ? 26.707 -14.067 -26.160 1.00 77.25 114 HIS A CA 1
ATOM 891 C C . HIS A 1 114 ? 25.312 -14.136 -25.516 1.00 77.25 114 HIS A C 1
ATOM 893 O O . HIS A 1 114 ? 24.311 -13.834 -26.161 1.00 77.25 114 HIS A O 1
ATOM 899 N N . THR A 1 115 ? 25.225 -14.538 -24.247 1.00 76.88 115 THR A N 1
ATOM 900 C CA . THR A 1 115 ? 23.963 -14.667 -23.511 1.00 76.88 115 THR A CA 1
ATOM 901 C C . THR A 1 115 ? 23.848 -13.602 -22.428 1.00 76.88 115 THR A C 1
ATOM 903 O O . THR A 1 115 ? 24.753 -13.411 -21.615 1.00 76.88 115 THR A O 1
ATOM 906 N N . GLN A 1 116 ? 22.710 -12.909 -22.412 1.00 82.06 116 GLN A N 1
ATOM 907 C CA . GLN A 1 116 ? 22.326 -11.986 -21.350 1.00 82.06 116 GLN A CA 1
ATOM 908 C C . GLN A 1 116 ? 21.118 -12.570 -20.622 1.00 82.06 116 GLN A C 1
ATOM 910 O O . GLN A 1 116 ? 20.040 -12.680 -21.211 1.00 82.06 116 GLN A O 1
ATOM 915 N N . SER A 1 117 ? 21.277 -12.899 -19.343 1.00 82.00 117 SER A N 1
ATOM 916 C CA . SER A 1 117 ? 20.158 -13.267 -18.479 1.00 82.00 117 SER A CA 1
ATOM 917 C C . SER A 1 117 ? 19.804 -12.111 -17.545 1.00 82.00 117 SER A C 1
ATOM 919 O O . SER A 1 117 ? 20.633 -11.263 -17.202 1.00 82.00 117 SER A O 1
ATOM 921 N N . ARG A 1 118 ? 18.522 -12.023 -17.192 1.00 83.38 118 ARG A N 1
ATOM 922 C CA . ARG A 1 118 ? 17.994 -11.030 -16.256 1.00 83.38 118 ARG A CA 1
ATOM 923 C C . ARG A 1 118 ? 17.273 -11.770 -15.149 1.00 83.38 118 ARG A C 1
ATOM 925 O O . ARG A 1 118 ? 16.373 -12.558 -15.429 1.00 83.38 118 ARG A O 1
ATOM 932 N N . HIS A 1 119 ? 17.648 -11.483 -13.917 1.00 84.19 119 HIS A N 1
ATOM 933 C CA . HIS A 1 119 ? 17.055 -12.070 -12.726 1.00 84.19 119 HIS A CA 1
ATOM 934 C C . HIS A 1 119 ? 16.647 -10.949 -11.775 1.00 84.19 119 HIS A C 1
ATOM 936 O O . HIS A 1 119 ? 17.196 -9.850 -11.831 1.00 84.19 119 HIS A O 1
ATOM 942 N N . LEU A 1 120 ? 15.655 -11.197 -10.928 1.00 85.12 120 LEU A N 1
ATOM 943 C CA . LEU A 1 120 ? 15.401 -10.317 -9.792 1.00 85.12 120 LEU A CA 1
ATOM 944 C C . LEU A 1 120 ? 16.383 -10.665 -8.676 1.00 85.12 120 LEU A C 1
ATOM 946 O O . LEU A 1 120 ? 16.766 -11.827 -8.538 1.00 85.12 120 LEU A O 1
ATOM 950 N N . SER A 1 121 ? 16.785 -9.663 -7.897 1.00 85.31 121 SER A N 1
ATOM 951 C CA . SER A 1 121 ? 17.505 -9.901 -6.650 1.00 85.31 121 SER A CA 1
ATOM 952 C C . SER A 1 121 ? 16.661 -10.753 -5.700 1.00 85.31 121 SER A C 1
ATOM 954 O O . SER A 1 121 ? 15.429 -10.765 -5.781 1.00 85.31 121 SER A O 1
ATOM 956 N N . GLU A 1 122 ? 17.325 -11.452 -4.784 1.00 87.06 122 GLU A N 1
ATOM 957 C CA . GLU A 1 122 ? 16.637 -12.256 -3.778 1.00 87.06 122 GLU A CA 1
ATOM 958 C C . GLU A 1 122 ? 15.698 -11.392 -2.928 1.00 87.06 122 GLU A C 1
ATOM 960 O O . GLU A 1 122 ? 16.026 -10.269 -2.535 1.00 87.06 122 GLU A O 1
ATOM 965 N N . LEU A 1 123 ? 14.498 -11.916 -2.674 1.00 87.31 123 LEU A N 1
ATOM 966 C CA . LEU A 1 123 ? 13.489 -11.236 -1.873 1.00 87.31 123 LEU A CA 1
ATOM 967 C C . LEU A 1 123 ? 13.800 -11.425 -0.390 1.00 87.31 123 LEU A C 1
ATOM 969 O O . LEU A 1 123 ? 13.999 -12.544 0.081 1.00 87.31 123 LEU A O 1
ATOM 973 N N . THR A 1 124 ? 13.760 -10.334 0.366 1.00 89.25 124 THR A N 1
ATOM 974 C CA . THR A 1 124 ? 13.902 -10.393 1.826 1.00 89.25 124 THR A CA 1
ATOM 975 C C . THR A 1 124 ? 12.693 -11.070 2.481 1.00 89.25 124 THR A C 1
ATOM 977 O O . THR A 1 124 ? 11.588 -11.094 1.930 1.00 89.25 124 THR A O 1
ATOM 980 N N . THR A 1 125 ? 12.856 -11.561 3.713 1.00 89.62 125 THR A N 1
ATOM 981 C CA . THR A 1 125 ? 11.770 -12.194 4.484 1.00 89.62 125 THR A CA 1
ATOM 982 C C . THR A 1 125 ? 10.545 -11.285 4.627 1.00 89.62 125 THR A C 1
ATOM 984 O O . THR A 1 125 ? 9.409 -11.747 4.506 1.00 89.62 125 THR A O 1
ATOM 987 N N . THR A 1 126 ? 10.755 -9.979 4.831 1.00 89.00 126 THR A N 1
ATOM 988 C CA . THR A 1 126 ? 9.663 -8.997 4.910 1.00 89.00 126 THR A CA 1
ATOM 989 C C . THR A 1 126 ? 8.939 -8.858 3.572 1.00 89.00 126 THR A C 1
ATOM 991 O O . THR A 1 126 ? 7.708 -8.878 3.547 1.00 89.00 126 THR A O 1
ATOM 994 N N . GLN A 1 127 ? 9.671 -8.773 2.456 1.00 90.50 127 GLN A N 1
ATOM 995 C CA . GLN A 1 127 ? 9.083 -8.689 1.113 1.00 90.50 127 GLN A CA 1
ATOM 996 C C . GLN A 1 127 ? 8.271 -9.947 0.779 1.00 90.50 127 GLN A C 1
ATOM 998 O O . GLN A 1 127 ? 7.150 -9.838 0.285 1.00 90.50 127 GLN A O 1
ATOM 1003 N N . LEU A 1 128 ? 8.773 -11.138 1.118 1.00 91.19 128 LEU A N 1
ATOM 1004 C CA . LEU A 1 128 ? 8.036 -12.397 0.953 1.00 91.19 128 LEU A CA 1
ATOM 1005 C C . LEU A 1 128 ? 6.751 -12.428 1.789 1.00 91.19 128 LEU A C 1
ATOM 1007 O O . LEU A 1 128 ? 5.693 -12.828 1.295 1.00 91.19 128 LEU A O 1
ATOM 1011 N N . ASN A 1 129 ? 6.815 -11.968 3.041 1.00 91.00 129 ASN A N 1
ATOM 1012 C CA . ASN A 1 129 ? 5.635 -11.866 3.895 1.00 91.00 129 ASN A CA 1
ATOM 1013 C C . ASN A 1 129 ? 4.611 -10.869 3.322 1.00 91.00 129 ASN A C 1
ATOM 1015 O O . ASN A 1 129 ? 3.420 -11.171 3.259 1.00 91.00 129 ASN A O 1
ATOM 1019 N N . LEU A 1 130 ? 5.066 -9.717 2.821 1.00 91.25 130 LEU A N 1
ATOM 1020 C CA . LEU A 1 130 ? 4.210 -8.742 2.140 1.00 91.25 130 LEU A CA 1
ATOM 1021 C C . LEU A 1 130 ? 3.553 -9.322 0.885 1.00 91.25 130 LEU A C 1
ATOM 1023 O O . LEU A 1 130 ? 2.352 -9.138 0.701 1.00 91.25 130 LEU A O 1
ATOM 1027 N N . LEU A 1 131 ? 4.285 -10.066 0.055 1.00 92.12 131 LEU A N 1
ATOM 1028 C CA . LEU A 1 131 ? 3.721 -10.736 -1.123 1.00 92.12 131 LEU A CA 1
ATOM 1029 C C . LEU A 1 131 ? 2.649 -11.760 -0.733 1.00 92.12 131 LEU A C 1
ATOM 1031 O O . LEU A 1 131 ? 1.565 -11.777 -1.321 1.00 92.12 131 LEU A O 1
ATOM 1035 N N . LYS A 1 132 ? 2.884 -12.535 0.332 1.00 92.56 132 LYS A N 1
ATOM 1036 C CA . LYS A 1 132 ? 1.884 -13.454 0.898 1.00 92.56 132 LYS A CA 1
ATOM 1037 C C . LYS A 1 132 ? 0.630 -12.708 1.374 1.00 92.56 132 LYS A C 1
ATOM 1039 O O . LYS A 1 132 ? -0.496 -13.137 1.096 1.00 92.56 132 LYS A O 1
ATOM 1044 N N . LEU A 1 133 ? 0.802 -11.565 2.041 1.00 91.50 133 LEU A N 1
ATOM 1045 C CA . LEU A 1 133 ? -0.308 -10.704 2.462 1.00 91.50 133 LEU A CA 1
ATOM 1046 C C . LEU A 1 133 ? -1.054 -10.105 1.262 1.00 91.50 133 LEU A C 1
ATOM 1048 O O . LEU A 1 133 ? -2.282 -10.086 1.252 1.00 91.50 133 LEU A O 1
ATOM 1052 N N . LEU A 1 134 ? -0.359 -9.723 0.197 1.00 91.56 134 LEU A N 1
ATOM 1053 C CA . LEU A 1 134 ? -0.982 -9.258 -1.044 1.00 91.56 134 LEU A CA 1
ATOM 1054 C C . LEU A 1 134 ? -1.641 -10.394 -1.844 1.00 91.56 134 LEU A C 1
ATOM 1056 O O . LEU A 1 134 ? -2.505 -10.133 -2.671 1.00 91.56 134 LEU A O 1
ATOM 1060 N N . GLY A 1 135 ? -1.314 -11.658 -1.551 1.00 90.94 135 GLY A N 1
ATOM 1061 C CA . GLY A 1 135 ? -1.804 -12.812 -2.314 1.00 90.94 135 GLY A CA 1
ATOM 1062 C C . GLY A 1 135 ? -1.114 -12.961 -3.670 1.00 90.94 135 GLY A C 1
ATOM 1063 O O . GLY A 1 135 ? -1.681 -13.555 -4.579 1.00 90.94 135 GLY A O 1
ATOM 1064 N N . ILE A 1 136 ? 0.091 -12.410 -3.802 1.00 90.25 136 ILE A N 1
ATOM 1065 C CA . ILE A 1 136 ? 0.884 -12.444 -5.026 1.00 90.25 136 ILE A CA 1
ATOM 1066 C C . ILE A 1 136 ? 1.945 -13.535 -4.849 1.00 90.25 136 ILE A C 1
ATOM 1068 O O . ILE A 1 136 ? 2.723 -13.465 -3.894 1.00 90.25 136 ILE A O 1
ATOM 1072 N N . PRO A 1 137 ? 2.004 -14.554 -5.724 1.00 89.06 137 PRO A N 1
ATOM 1073 C CA . PRO A 1 137 ? 3.067 -15.542 -5.643 1.00 89.06 137 PRO A CA 1
ATOM 1074 C C . PRO A 1 137 ? 4.409 -14.881 -6.008 1.00 89.06 137 PRO A C 1
ATOM 1076 O O . PRO A 1 137 ? 4.444 -14.077 -6.940 1.00 89.06 137 PRO A O 1
ATOM 1079 N N . PRO A 1 138 ? 5.533 -15.221 -5.348 1.00 84.50 138 PRO A N 1
ATOM 1080 C CA . PRO A 1 138 ? 6.837 -14.630 -5.669 1.00 84.50 138 PRO A CA 1
ATOM 1081 C C . PRO A 1 138 ? 7.242 -14.805 -7.138 1.00 84.50 138 PRO A C 1
ATOM 1083 O O . PRO A 1 138 ? 7.869 -13.927 -7.716 1.00 84.50 138 PRO A O 1
ATOM 1086 N N . SER A 1 139 ? 6.803 -15.899 -7.769 1.00 83.56 139 SER A N 1
ATOM 1087 C CA . SER A 1 139 ? 7.021 -16.190 -9.189 1.00 83.56 139 SER A CA 1
ATOM 1088 C C . SER A 1 139 ? 6.276 -15.256 -10.150 1.00 83.56 139 SER A C 1
ATOM 1090 O O . SER A 1 139 ? 6.583 -15.254 -11.344 1.00 83.56 139 SER A O 1
ATOM 1092 N N . ALA A 1 140 ? 5.304 -14.471 -9.670 1.00 84.88 140 ALA A N 1
ATOM 1093 C CA . ALA A 1 140 ? 4.658 -13.432 -10.471 1.00 84.88 140 ALA A CA 1
ATOM 1094 C C . ALA A 1 140 ? 5.577 -12.225 -10.698 1.00 84.88 140 ALA A C 1
ATOM 1096 O O . ALA A 1 140 ? 5.451 -11.557 -11.724 1.00 84.88 140 ALA A O 1
ATOM 1097 N N . LEU A 1 141 ? 6.519 -11.958 -9.786 1.00 81.62 141 LEU A N 1
ATOM 1098 C CA . LEU A 1 141 ? 7.550 -10.955 -10.017 1.00 81.62 141 LEU A CA 1
ATOM 1099 C C . LEU A 1 141 ? 8.589 -11.545 -10.971 1.00 81.62 141 LEU A C 1
ATOM 1101 O O . LEU A 1 141 ? 9.290 -12.500 -10.644 1.00 81.62 141 LEU A O 1
ATOM 1105 N N . LYS A 1 142 ? 8.675 -10.983 -12.178 1.00 79.75 142 LYS A N 1
ATOM 1106 C CA . LYS A 1 142 ? 9.616 -11.421 -13.213 1.00 79.75 142 LYS A CA 1
ATOM 1107 C C . LYS A 1 142 ? 10.370 -10.228 -13.778 1.00 79.75 142 LYS A C 1
ATOM 1109 O O . LYS A 1 142 ? 9.800 -9.159 -13.988 1.00 79.75 142 LYS A O 1
ATOM 1114 N N . ALA A 1 143 ? 11.651 -10.430 -14.069 1.00 77.62 143 ALA A N 1
ATOM 1115 C CA . ALA A 1 143 ? 12.411 -9.481 -14.865 1.00 77.62 143 ALA A CA 1
ATOM 1116 C C . ALA A 1 143 ? 11.976 -9.614 -16.332 1.00 77.62 143 ALA A C 1
ATOM 1118 O O . ALA A 1 143 ? 12.182 -10.652 -16.959 1.00 77.62 143 ALA A O 1
ATOM 1119 N N . PHE A 1 144 ? 11.369 -8.570 -16.893 1.00 69.69 144 PHE A N 1
ATOM 1120 C CA . PHE A 1 144 ? 10.992 -8.565 -18.305 1.00 69.69 144 PHE A CA 1
ATOM 1121 C C . PHE A 1 144 ? 12.189 -8.200 -19.193 1.00 69.69 144 PHE A C 1
ATOM 1123 O O . PHE A 1 144 ? 13.001 -7.315 -18.878 1.00 69.69 144 PHE A O 1
ATOM 1130 N N . LYS A 1 145 ? 12.291 -8.865 -20.351 1.00 66.38 145 LYS A N 1
ATOM 1131 C CA . LYS A 1 145 ? 13.161 -8.402 -21.434 1.00 66.38 145 LYS A CA 1
ATOM 1132 C C . LYS A 1 145 ? 12.565 -7.093 -21.942 1.00 66.38 145 LYS A C 1
ATOM 1134 O O . LYS A 1 145 ? 11.437 -7.054 -22.421 1.00 66.38 145 LYS A O 1
ATOM 1139 N N . ARG A 1 146 ? 13.302 -5.999 -21.769 1.00 55.91 146 ARG A N 1
ATOM 1140 C CA . ARG A 1 146 ? 12.871 -4.687 -22.246 1.00 55.91 146 ARG A CA 1
ATOM 1141 C C . ARG A 1 146 ? 12.905 -4.718 -23.780 1.00 55.91 146 ARG A C 1
ATOM 1143 O O . ARG A 1 146 ? 13.982 -4.609 -24.346 1.00 55.91 146 ARG A O 1
ATOM 1150 N N . ASN A 1 147 ? 11.745 -4.863 -24.423 1.00 46.19 147 ASN A N 1
ATOM 1151 C CA . ASN A 1 147 ? 11.543 -4.587 -25.856 1.00 46.19 147 ASN A CA 1
ATOM 1152 C C . ASN A 1 147 ? 11.277 -3.090 -26.105 1.00 46.19 147 ASN A C 1
ATOM 1154 O O . ASN A 1 147 ? 10.682 -2.710 -27.106 1.00 46.19 147 ASN A O 1
ATOM 1158 N N . SER A 1 148 ? 11.663 -2.211 -25.180 1.00 44.16 148 SER A N 1
ATOM 1159 C CA . SER A 1 148 ? 11.585 -0.775 -25.425 1.00 44.16 148 SER A CA 1
ATOM 1160 C C . SER A 1 148 ? 12.773 -0.400 -26.302 1.00 44.16 148 SER A C 1
ATOM 1162 O O . SER A 1 148 ? 13.895 -0.330 -25.799 1.00 44.16 148 SER A O 1
ATOM 1164 N N . GLY A 1 149 ? 12.519 -0.189 -27.594 1.00 41.38 149 GLY A N 1
ATOM 1165 C CA . GLY A 1 149 ? 13.453 0.390 -28.560 1.00 41.38 149 GLY A CA 1
ATOM 1166 C C . GLY A 1 149 ? 13.784 1.842 -28.224 1.00 41.38 149 GLY A C 1
ATOM 1167 O O . GLY A 1 149 ? 13.428 2.752 -28.956 1.00 41.38 149 GLY A O 1
ATOM 1168 N N . ILE A 1 150 ? 14.440 2.060 -27.090 1.00 41.84 150 ILE A N 1
ATOM 1169 C CA . ILE A 1 150 ? 15.136 3.304 -26.795 1.00 41.84 150 ILE A CA 1
ATOM 1170 C C . ILE A 1 150 ? 16.610 2.994 -27.035 1.00 41.84 150 ILE A C 1
ATOM 1172 O O . ILE A 1 150 ? 17.335 2.552 -26.144 1.00 41.84 150 ILE A O 1
ATOM 1176 N N . LEU A 1 151 ? 16.995 3.132 -2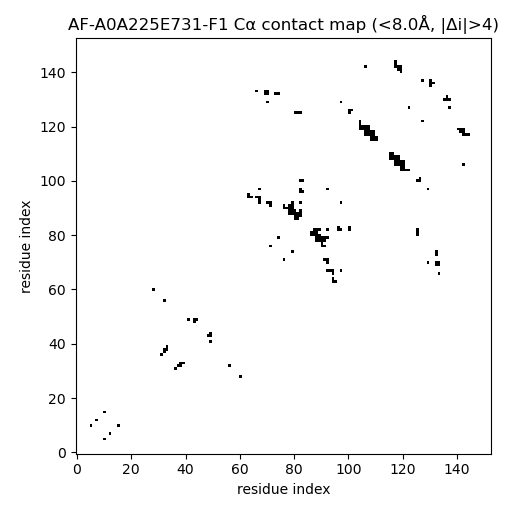8.304 1.00 34.03 151 LEU A N 1
ATOM 1177 C CA . LEU A 1 151 ? 18.369 3.395 -28.702 1.00 34.03 151 LEU A CA 1
ATOM 1178 C C . LEU A 1 151 ? 18.715 4.766 -28.119 1.00 34.03 151 LEU A C 1
ATOM 1180 O O . LEU A 1 151 ? 18.295 5.789 -28.648 1.00 34.03 151 LEU A O 1
ATOM 1184 N N . LEU A 1 152 ? 19.412 4.779 -26.985 1.00 34.78 152 LEU A N 1
ATOM 1185 C CA . LEU A 1 152 ? 20.223 5.934 -26.618 1.00 34.78 152 LEU A CA 1
ATOM 1186 C C . LEU A 1 152 ? 21.524 5.784 -27.407 1.00 34.78 152 LEU A C 1
ATOM 1188 O O . LEU A 1 152 ? 22.435 5.081 -26.970 1.00 34.78 152 LEU A O 1
ATOM 1192 N N . THR A 1 153 ? 21.514 6.328 -28.622 1.00 39.19 153 THR A N 1
ATOM 1193 C CA . THR A 1 153 ? 22.716 6.834 -29.294 1.00 39.19 153 THR A CA 1
ATOM 1194 C C . THR A 1 153 ? 23.113 8.154 -28.666 1.00 39.19 153 THR A C 1
ATOM 1196 O O . THR A 1 153 ? 22.178 8.955 -28.425 1.00 39.19 153 THR A O 1
#

Solvent-accessible surface area (backbone atoms only — not comparable to full-atom values): 9321 Å² total; per-residue (Å²): 136,93,84,74,99,64,53,65,87,81,43,43,68,71,58,48,52,52,56,56,56,56,52,55,60,56,51,54,55,55,44,41,46,61,49,88,63,39,51,63,82,60,93,58,88,48,69,69,58,45,53,50,50,52,51,53,50,52,52,51,54,48,53,36,50,50,52,24,50,42,36,47,62,68,40,72,74,48,54,46,62,55,62,40,97,86,46,52,72,34,65,65,65,46,41,67,51,58,53,56,56,50,65,81,66,43,78,46,72,50,79,51,97,94,46,76,48,65,38,63,51,86,76,50,73,50,52,51,51,49,29,59,44,66,71,46,60,74,82,72,68,69,60,73,82,79,80,70,87,71,81,83,124

Radius of gyration: 21.37 Å; Cα contacts (8 Å, |Δi|>4): 110; chains: 1; bounding box: 65×39×44 Å

Secondary structure (DSSP, 8-state):
----SS-TTTS-HHHHHHHHHHHHHHHHHHHHHHTTT---S----SHHHHHHHHHHHHHHHHHHHHHHHHHHHHHTTPPBSSSSTT---BSS--HHHHHHHTTT--EEEEE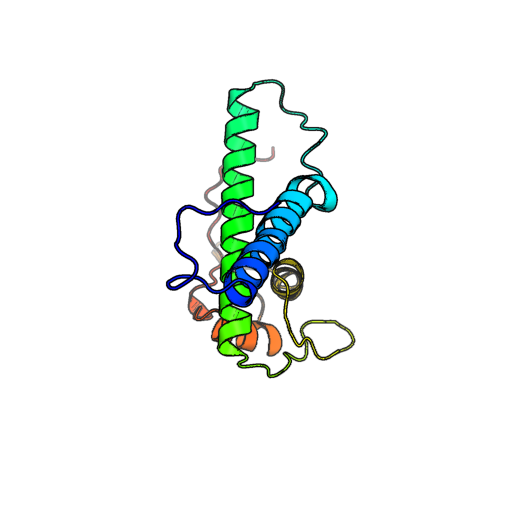ETTEEEEEEPPPPHHHHHHHHHHT--GGG-------------

Mean predicted aligned error: 9.71 Å

pLDDT: mean 81.27, std 11.99, range [34.03, 92.75]

Foldseek 3Di:
DDDDPDDCVRAPPVNSVVVVVVVVVVVVLVVCCVPVVVCPVPPDPDPVVNVVVVVVSVVVSVVQVLLQVLLLVLCVQPFQFPLDPVRDTHSRDGSVSLVVLCPPWDWDWDDDDPDIDIAIDDRDPSNCVSCVSSVHDPVVDGDDDPPPPPPPD

Organism: NCBI:txid1908690

Sequence (153 aa):
MLKTNRSTRQLPLGAALAKYREQIHVENRIGNLKGPLAVAPMFLEKPERIAGFLSVLLWALMVMSLMERTVRQKLKGKPLLGLYPEKRPSPAPTGPAILECFRSLCIVIVKHKHTQSRHLSELTTTQLNLLKLLGIPPSALKAFKRNSGILLT

Nearest PDB structures (foldseek):
  5k8j-assembly1_A-2  TM=3.700E-01  e=6.319E+00  Caulobacter vibrioides CB15
  4v6i-assembly1_AF  TM=3.297E-01  e=4.165E+00  Saccharomyces cerevisiae
  6dzi-assembly1_p  TM=2.604E-01  e=5.609E+00  Mycolicibacterium smegmatis MC2 155